Protein AF-A0A7W1MYZ2-F1 (afdb_monomer)

Secondary structure (DSSP, 8-state):
--HHHHHHHHHHHHHHHHTTS-TT-EEEEEETTEEEEE-TT--HHHHHHHHHHHHHHHHHHTTT-TT---------TTTT-SSHHHHHHHHHHHHHHHHHHHHHHHHHS------

Solvent-accessible surface area (backbone atoms only — not comparable to full-atom values): 6874 Å² total; per-residue (Å²): 141,56,65,70,68,48,51,52,52,43,54,49,42,40,56,58,46,60,65,76,55,60,91,82,39,45,77,47,73,80,49,97,94,44,71,47,75,51,61,72,98,46,54,71,68,55,45,53,52,52,51,52,52,52,50,55,36,45,57,59,48,37,63,92,42,84,91,62,78,90,70,67,46,68,59,41,76,62,86,50,27,88,44,74,69,43,30,51,53,35,16,52,51,39,18,52,48,46,47,53,52,52,54,53,51,62,69,67,49,76,79,76,73,86,127

Sequence (115 aa):
RFGHPGGDELLRDIGRSLRSVRDQDTVARLGGDEFCVLAPETDREEAGHVESRLRAAMARATVGFEGLSGSLGCAVFPDDGVTGAAMMTAADGAQAEAKRRRRKERRRLPTRAAA

pLDDT: mean 86.48, std 12.61, range [36.31, 98.0]

Mean predicted aligned error: 5.99 Å

Radius of gyration: 15.74 Å; Cα contacts (8 Å, |Δi|>4): 94; chains: 1; bounding box: 30×38×40 Å

Nearest PDB structures (foldseek):
  2qn6-assembly1_B  TM=5.832E-01  e=7.052E-01  Saccharolobus solfataricus P2
  2zqk-assembly1_N  TM=3.728E-01  e=6.641E+00  Escherichia coli O157:H7
  5dis-assembly1_A  TM=3.459E-01  e=4.775E+00  Homo sapiens
  3v3k-assembly2_D  TM=2.783E-01  e=6.217E+00  Escherichia coli O157:H7

Structure (mmCIF, N/CA/C/O backbone):
data_AF-A0A7W1MYZ2-F1
#
_entry.id   AF-A0A7W1MYZ2-F1
#
loop_
_atom_site.group_PDB
_atom_site.id
_atom_site.type_symbol
_atom_site.label_atom_id
_atom_site.label_alt_id
_atom_site.label_comp_id
_atom_site.label_asym_id
_atom_site.label_entity_id
_atom_site.label_seq_id
_atom_site.pdbx_PDB_ins_code
_atom_site.Cartn_x
_atom_site.Cartn_y
_atom_site.Cartn_z
_atom_site.occupancy
_atom_site.B_iso_or_equiv
_atom_site.auth_seq_id
_atom_site.auth_comp_id
_atom_site.auth_asym_id
_atom_site.auth_atom_id
_atom_site.pdbx_PDB_model_num
ATOM 1 N N . ARG A 1 1 ? -4.696 3.174 25.513 1.00 54.44 1 ARG A N 1
ATOM 2 C CA . ARG A 1 1 ? -6.163 3.231 25.305 1.00 54.44 1 ARG A CA 1
ATOM 3 C C . ARG A 1 1 ? -6.750 1.961 24.671 1.00 54.44 1 ARG A C 1
ATOM 5 O O . ARG A 1 1 ? -7.932 1.773 24.863 1.00 54.44 1 ARG A O 1
ATOM 12 N N . PHE A 1 2 ? -5.982 1.048 24.046 1.00 61.62 2 PHE A N 1
ATOM 13 C CA . PHE A 1 2 ? -6.557 -0.225 23.541 1.00 61.62 2 PHE A CA 1
ATOM 14 C C . PHE A 1 2 ? -5.739 -1.506 23.824 1.00 61.62 2 PHE A C 1
ATOM 16 O O . PHE A 1 2 ? -6.208 -2.602 23.533 1.00 61.62 2 PHE A O 1
ATOM 23 N N . GLY A 1 3 ? -4.550 -1.396 24.439 1.00 67.38 3 GLY A N 1
ATOM 24 C CA . GLY A 1 3 ? -3.681 -2.550 24.723 1.00 67.38 3 GLY A CA 1
ATOM 25 C C . GLY A 1 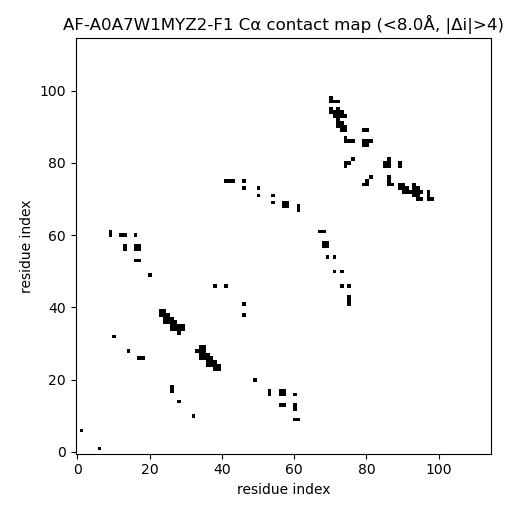3 ? -3.264 -3.323 23.461 1.00 67.38 3 GLY A C 1
ATOM 26 O O . GLY A 1 3 ? -3.614 -2.943 22.346 1.00 67.38 3 GLY A O 1
ATOM 27 N N . HIS A 1 4 ? -2.519 -4.416 23.629 1.00 71.00 4 HIS A N 1
ATOM 28 C CA . HIS A 1 4 ? -2.213 -5.331 22.520 1.00 71.00 4 HIS A CA 1
ATOM 29 C C . HIS A 1 4 ? -3.469 -5.921 21.842 1.00 71.00 4 HIS A C 1
ATOM 31 O O . HIS A 1 4 ? -3.501 -5.934 20.613 1.00 71.00 4 HIS A O 1
ATOM 37 N N . PRO A 1 5 ? -4.540 -6.312 22.570 1.00 71.06 5 PRO A N 1
ATOM 38 C CA . PRO A 1 5 ? -5.713 -6.928 21.945 1.00 71.06 5 PRO A CA 1
ATOM 39 C C . PRO A 1 5 ? -6.443 -6.029 20.938 1.00 71.06 5 PRO A C 1
ATOM 41 O O . PRO A 1 5 ? -6.803 -6.497 19.860 1.00 71.06 5 PRO A O 1
ATOM 44 N N . GLY A 1 6 ? -6.620 -4.738 21.245 1.00 79.62 6 GLY A N 1
ATOM 45 C CA . GLY A 1 6 ? -7.266 -3.809 20.311 1.00 79.62 6 GLY A CA 1
ATOM 46 C C . GLY A 1 6 ? -6.379 -3.443 19.116 1.00 79.62 6 GLY A C 1
ATOM 47 O O . GLY A 1 6 ? -6.889 -3.159 18.036 1.00 79.62 6 GLY A O 1
ATOM 48 N N . GLY A 1 7 ? -5.052 -3.503 19.278 1.00 83.81 7 GLY A N 1
ATOM 49 C CA . GLY A 1 7 ? -4.118 -3.411 18.153 1.00 83.81 7 GLY A CA 1
ATOM 50 C C . GLY A 1 7 ? -4.246 -4.607 17.208 1.00 83.81 7 GLY A C 1
ATOM 51 O O . GLY A 1 7 ? -4.330 -4.428 15.995 1.00 83.81 7 GLY A O 1
ATOM 52 N N . ASP A 1 8 ? -4.332 -5.819 17.754 1.00 86.19 8 ASP A N 1
ATOM 53 C CA . ASP A 1 8 ? -4.500 -7.034 16.954 1.00 86.19 8 ASP A CA 1
ATOM 54 C C . ASP A 1 8 ? -5.830 -7.057 16.195 1.00 86.19 8 ASP A C 1
ATOM 56 O O . ASP A 1 8 ? -5.879 -7.499 15.047 1.00 86.19 8 ASP A O 1
ATOM 60 N N . GLU A 1 9 ? -6.919 -6.603 16.816 1.00 87.12 9 GLU A N 1
ATOM 61 C CA . GLU A 1 9 ? -8.228 -6.499 16.165 1.00 87.12 9 GLU A CA 1
ATOM 62 C C . GLU A 1 9 ? -8.195 -5.537 14.977 1.00 87.12 9 GLU A C 1
ATOM 64 O O . GLU A 1 9 ? -8.553 -5.926 13.865 1.00 87.12 9 GLU A O 1
ATOM 69 N N . LEU A 1 10 ? -7.637 -4.343 15.170 1.00 87.19 10 LEU A N 1
ATOM 70 C CA . LEU A 1 10 ? -7.452 -3.383 14.091 1.00 87.19 10 LEU A CA 1
ATOM 71 C C . LEU A 1 10 ? -6.615 -3.960 12.939 1.00 87.19 10 LEU A C 1
ATOM 73 O O . LEU A 1 10 ? -6.956 -3.790 11.770 1.00 87.19 10 LEU A O 1
ATOM 77 N N . LEU A 1 11 ? -5.513 -4.647 13.246 1.00 89.88 11 LEU A N 1
ATOM 78 C CA . LEU A 1 11 ? -4.660 -5.252 12.222 1.00 89.88 11 LEU A CA 1
ATOM 79 C C . LEU A 1 11 ? -5.398 -6.349 11.443 1.00 89.88 11 LEU A C 1
ATOM 81 O O . LEU A 1 11 ? -5.189 -6.493 10.236 1.00 89.88 11 LEU A O 1
ATOM 85 N N . ARG A 1 12 ? -6.290 -7.101 12.103 1.00 89.81 12 ARG A N 1
ATOM 86 C CA . ARG A 1 12 ? -7.185 -8.052 11.426 1.00 89.81 12 ARG A CA 1
ATOM 87 C C . ARG A 1 12 ? -8.179 -7.327 10.522 1.00 89.81 12 ARG A C 1
ATOM 89 O O . ARG A 1 12 ? -8.376 -7.777 9.397 1.00 89.81 12 ARG A O 1
ATOM 96 N N . ASP A 1 13 ? -8.762 -6.218 10.964 1.00 88.75 13 ASP A N 1
ATOM 97 C CA . ASP A 1 13 ? -9.720 -5.439 10.169 1.00 88.75 13 ASP A CA 1
ATOM 98 C C . ASP A 1 13 ? -9.084 -4.784 8.948 1.00 88.75 13 ASP A C 1
ATOM 100 O O . ASP A 1 13 ? -9.655 -4.831 7.854 1.00 88.75 13 ASP A O 1
ATOM 104 N N . ILE A 1 14 ? -7.868 -4.256 9.096 1.00 88.50 14 ILE A N 1
ATOM 105 C CA . ILE A 1 14 ? -7.060 -3.784 7.971 1.00 88.50 14 ILE A CA 1
ATOM 106 C C . ILE A 1 14 ? -6.805 -4.950 7.016 1.00 88.50 14 ILE A C 1
ATOM 108 O O . ILE A 1 14 ? -7.144 -4.855 5.840 1.00 88.50 14 ILE A O 1
ATOM 112 N N . GLY A 1 15 ? -6.304 -6.084 7.514 1.00 89.75 15 GLY A N 1
ATOM 113 C CA . GLY A 1 15 ? -6.046 -7.263 6.687 1.00 89.75 15 GLY A CA 1
ATOM 114 C C . GLY A 1 15 ? -7.281 -7.755 5.922 1.00 89.75 15 GLY A C 1
ATOM 115 O O . GLY A 1 15 ? -7.175 -8.079 4.744 1.00 89.75 15 GLY A O 1
ATOM 116 N N . ARG A 1 16 ? -8.467 -7.775 6.546 1.00 88.94 16 ARG A N 1
ATOM 117 C CA . ARG A 1 16 ? -9.741 -8.105 5.872 1.00 88.94 16 ARG A CA 1
ATOM 118 C C . ARG A 1 16 ? -10.107 -7.068 4.815 1.00 88.94 16 ARG A C 1
ATOM 120 O O . ARG A 1 16 ? -10.499 -7.435 3.715 1.00 88.94 16 ARG A O 1
ATOM 127 N N . SER A 1 17 ? -9.947 -5.788 5.133 1.00 85.62 17 SER A N 1
ATOM 128 C CA . SER A 1 17 ? -10.250 -4.680 4.225 1.00 85.62 17 SER A CA 1
ATOM 129 C C . SER A 1 17 ? -9.368 -4.706 2.973 1.00 85.62 17 SER A C 1
ATOM 131 O O . SER A 1 17 ? -9.851 -4.452 1.868 1.00 85.62 17 SER A O 1
ATOM 133 N N . LEU A 1 18 ? -8.093 -5.075 3.129 1.00 86.62 18 LEU A N 1
ATOM 134 C CA . LEU A 1 18 ? -7.139 -5.210 2.028 1.00 86.62 18 LEU A CA 1
ATOM 135 C C . LEU A 1 18 ? -7.420 -6.427 1.132 1.00 86.62 18 LEU A C 1
ATOM 137 O O . LEU A 1 18 ? -7.010 -6.408 -0.017 1.00 86.62 18 LEU A O 1
ATOM 141 N N . ARG A 1 19 ? -8.174 -7.443 1.582 1.00 84.75 19 ARG A N 1
ATOM 142 C CA . ARG A 1 19 ? -8.588 -8.581 0.728 1.00 84.75 19 ARG A CA 1
ATOM 143 C C . ARG A 1 19 ? -9.613 -8.214 -0.349 1.00 84.75 19 ARG A C 1
ATOM 145 O O . ARG A 1 19 ? -9.958 -9.062 -1.155 1.00 84.75 19 ARG A O 1
ATOM 152 N N . SER A 1 20 ? -10.096 -6.972 -0.382 1.00 81.50 20 SER A N 1
ATOM 153 C CA . SER A 1 20 ? -11.007 -6.476 -1.428 1.00 81.50 20 SER A CA 1
ATOM 154 C C . SER A 1 20 ? -10.315 -6.144 -2.763 1.00 81.50 20 SER A C 1
ATOM 156 O O . SER A 1 20 ? -10.907 -5.471 -3.611 1.00 81.50 20 SER A O 1
ATOM 158 N N . VAL A 1 21 ? -9.055 -6.559 -2.927 1.00 86.69 21 VAL A N 1
ATOM 159 C CA . VAL A 1 21 ? -8.256 -6.424 -4.154 1.00 86.69 21 VAL A CA 1
ATOM 160 C C . VAL A 1 21 ? -8.680 -7.436 -5.232 1.00 86.69 21 VAL A C 1
ATOM 162 O O . VAL A 1 21 ? -9.594 -8.222 -4.994 1.00 86.69 21 VAL A O 1
ATOM 165 N N . ARG A 1 22 ? -8.113 -7.356 -6.447 1.00 90.62 22 ARG A N 1
ATOM 166 C CA . ARG A 1 22 ? -8.414 -8.319 -7.525 1.00 90.62 22 ARG A CA 1
ATOM 167 C C . ARG A 1 22 ? -7.847 -9.697 -7.146 1.00 90.62 22 ARG A C 1
ATOM 169 O O . ARG A 1 22 ? -6.899 -9.768 -6.372 1.00 90.62 22 ARG A O 1
ATOM 176 N N . ASP A 1 23 ? -8.382 -10.779 -7.711 1.00 90.31 23 ASP A N 1
ATOM 177 C CA . ASP A 1 23 ? -7.937 -12.143 -7.375 1.00 90.31 23 ASP A CA 1
ATOM 178 C C . ASP A 1 23 ? -6.462 -12.406 -7.731 1.00 90.31 23 ASP A C 1
ATOM 180 O O . ASP A 1 23 ? -5.803 -13.197 -7.057 1.00 90.31 23 ASP A O 1
ATOM 184 N N . GLN A 1 24 ? -5.924 -11.735 -8.759 1.00 92.88 24 GLN A N 1
ATOM 185 C CA . GLN A 1 24 ? -4.500 -11.823 -9.104 1.00 92.88 24 GLN A CA 1
ATOM 186 C C . GLN A 1 24 ? -3.583 -10.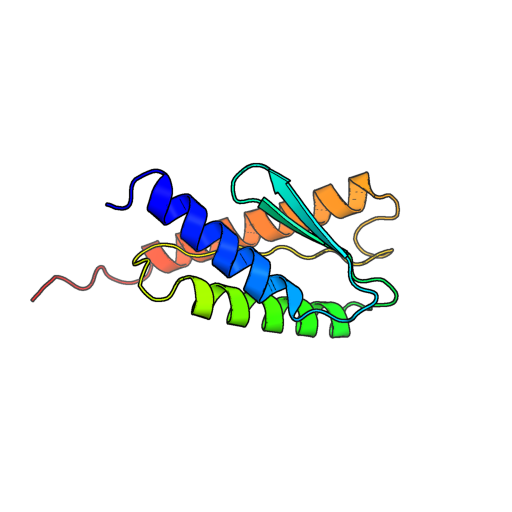977 -8.203 1.00 92.88 24 GLN A C 1
ATOM 188 O O . GLN A 1 24 ? -2.361 -11.139 -8.246 1.00 92.88 24 GLN A O 1
ATOM 193 N N . ASP A 1 25 ? -4.149 -10.063 -7.410 1.00 93.62 25 ASP A N 1
ATOM 194 C CA . ASP A 1 25 ? -3.374 -9.191 -6.536 1.00 93.62 25 ASP A CA 1
ATOM 195 C C . ASP A 1 25 ? -2.933 -9.977 -5.295 1.00 93.62 25 ASP A C 1
ATOM 197 O O . ASP A 1 25 ? -3.688 -10.744 -4.694 1.00 93.62 25 ASP A O 1
ATOM 201 N N . THR A 1 26 ? -1.699 -9.754 -4.855 1.00 94.44 26 THR A N 1
ATOM 202 C CA . THR A 1 26 ? -1.157 -10.391 -3.652 1.00 94.44 26 THR A CA 1
ATOM 203 C C . THR A 1 26 ? -1.114 -9.398 -2.502 1.00 94.44 26 THR A C 1
ATOM 205 O O . THR A 1 26 ? -0.449 -8.368 -2.585 1.00 94.44 26 THR A O 1
ATOM 208 N N . VAL A 1 27 ? -1.775 -9.733 -1.393 1.00 94.25 27 VAL A N 1
ATOM 209 C CA . VAL A 1 27 ? -1.710 -8.967 -0.140 1.00 94.25 27 VAL A CA 1
ATOM 210 C C . VAL A 1 27 ? -0.788 -9.675 0.842 1.00 94.25 27 VAL A C 1
ATOM 212 O O . VAL A 1 27 ? -1.018 -10.833 1.193 1.00 94.25 27 VAL A O 1
ATOM 215 N N . ALA A 1 28 ? 0.217 -8.964 1.345 1.00 93.75 28 ALA A N 1
ATOM 216 C CA . ALA A 1 28 ? 1.149 -9.469 2.345 1.00 93.75 28 ALA A CA 1
ATOM 217 C C . ALA A 1 28 ? 1.225 -8.531 3.554 1.00 93.75 28 ALA A C 1
ATOM 219 O O . ALA A 1 28 ? 1.175 -7.310 3.418 1.00 93.75 28 ALA A O 1
ATOM 220 N N . ARG A 1 29 ? 1.389 -9.103 4.751 1.00 94.62 29 ARG A N 1
ATOM 221 C CA . ARG A 1 29 ? 1.820 -8.359 5.941 1.00 94.62 29 ARG A CA 1
ATOM 222 C C . ARG A 1 29 ? 3.323 -8.552 6.080 1.00 94.62 29 ARG A C 1
ATOM 224 O O . ARG A 1 29 ? 3.764 -9.684 6.263 1.00 94.62 29 ARG A O 1
ATOM 231 N N . LEU A 1 30 ? 4.084 -7.468 5.980 1.00 92.81 30 LEU A N 1
ATOM 232 C CA . LEU A 1 30 ? 5.549 -7.517 6.032 1.00 92.81 30 LEU A CA 1
ATOM 233 C C . LEU A 1 30 ? 6.050 -7.663 7.475 1.00 92.81 30 LEU A C 1
ATOM 235 O O . LEU A 1 30 ? 7.037 -8.344 7.734 1.00 92.81 30 LEU A O 1
ATOM 239 N N . GLY A 1 31 ? 5.321 -7.074 8.423 1.00 90.69 31 GLY A N 1
ATOM 240 C CA . GLY A 1 31 ? 5.622 -7.112 9.851 1.00 90.69 31 GLY A CA 1
ATOM 241 C C . GLY A 1 31 ? 4.907 -5.974 10.570 1.00 90.69 31 GLY A C 1
ATOM 242 O O . GLY A 1 31 ? 4.482 -5.021 9.931 1.00 90.69 31 GLY A O 1
ATOM 243 N N . GLY A 1 32 ? 4.719 -6.069 11.890 1.00 90.38 32 GLY A N 1
ATOM 244 C CA . GLY A 1 32 ? 4.109 -4.975 12.661 1.00 90.38 32 GLY A CA 1
ATOM 245 C C . GLY A 1 32 ? 2.771 -4.506 12.073 1.00 90.38 32 GLY A C 1
ATOM 246 O O . GLY A 1 32 ? 1.863 -5.318 11.893 1.00 90.38 32 GLY A O 1
ATOM 247 N N . ASP A 1 33 ? 2.654 -3.220 11.765 1.00 89.81 33 ASP A N 1
ATOM 248 C CA . ASP A 1 33 ? 1.513 -2.582 11.100 1.00 89.81 33 ASP A CA 1
ATOM 249 C C . ASP A 1 33 ? 1.713 -2.353 9.587 1.00 89.81 33 ASP A C 1
ATOM 251 O O . ASP A 1 33 ? 0.909 -1.667 8.956 1.00 89.81 33 ASP A O 1
ATOM 255 N N . GLU A 1 34 ? 2.743 -2.959 8.990 1.00 92.38 34 GLU A N 1
ATOM 256 C CA . GLU A 1 34 ? 3.108 -2.790 7.583 1.00 92.38 34 GLU A CA 1
ATOM 257 C C . GLU A 1 34 ? 2.482 -3.867 6.690 1.00 92.38 34 GLU A C 1
ATOM 259 O O . GLU A 1 34 ? 2.643 -5.079 6.889 1.00 92.38 34 GLU A O 1
ATOM 264 N N . PHE A 1 35 ? 1.788 -3.400 5.654 1.00 93.38 35 PHE A N 1
ATOM 265 C CA . PHE A 1 35 ? 1.145 -4.221 4.637 1.00 93.38 35 PHE A CA 1
ATOM 266 C C . PHE A 1 35 ? 1.607 -3.791 3.247 1.00 93.38 35 PHE A C 1
ATOM 268 O O . PHE A 1 35 ? 1.844 -2.611 3.001 1.00 93.38 35 PHE A O 1
ATOM 275 N N . CYS A 1 36 ? 1.679 -4.750 2.332 1.00 94.31 36 CYS A N 1
ATOM 276 C CA . CYS A 1 36 ? 2.012 -4.541 0.931 1.00 94.31 36 CYS A CA 1
ATOM 277 C C . CYS A 1 36 ? 0.944 -5.187 0.044 1.00 94.31 36 CYS A C 1
ATOM 279 O O . CYS A 1 36 ? 0.428 -6.262 0.363 1.00 94.31 36 CYS A O 1
ATOM 281 N N . VAL A 1 37 ? 0.622 -4.518 -1.061 1.00 95.00 37 VAL A N 1
ATOM 282 C CA . VAL A 1 37 ? -0.206 -5.060 -2.138 1.00 95.00 37 VAL A CA 1
ATOM 283 C C . VAL A 1 37 ? 0.635 -5.055 -3.406 1.00 95.00 37 VAL A C 1
ATOM 285 O O . VAL A 1 37 ? 1.042 -3.993 -3.871 1.00 95.00 37 VAL A O 1
ATOM 288 N N . LEU A 1 38 ? 0.894 -6.240 -3.950 1.00 95.69 38 LEU A N 1
ATOM 289 C CA . LEU A 1 38 ? 1.481 -6.416 -5.271 1.00 95.69 38 LEU A CA 1
ATOM 290 C C . LEU A 1 38 ? 0.338 -6.615 -6.266 1.00 95.69 38 LEU A C 1
ATOM 292 O O . LEU A 1 38 ? -0.400 -7.590 -6.146 1.00 95.69 38 LEU A O 1
ATOM 296 N N . ALA A 1 39 ? 0.205 -5.702 -7.223 1.00 95.94 39 ALA A N 1
ATOM 297 C CA . ALA A 1 39 ? -0.830 -5.733 -8.252 1.00 95.94 39 ALA A CA 1
ATOM 298 C C . ALA A 1 39 ? -0.169 -5.926 -9.629 1.00 95.94 39 ALA A C 1
ATOM 300 O O . ALA A 1 39 ? 0.374 -4.967 -10.185 1.00 95.94 39 ALA A O 1
ATOM 301 N N . PRO A 1 40 ? -0.108 -7.165 -10.154 1.00 95.38 40 PRO A N 1
ATOM 302 C CA . PRO A 1 40 ? 0.378 -7.424 -11.506 1.00 95.38 40 PRO A CA 1
ATOM 303 C C . PRO A 1 40 ? -0.506 -6.742 -12.554 1.00 95.38 40 PRO A C 1
ATOM 305 O O . PRO A 1 40 ? -1.672 -6.456 -12.289 1.00 95.38 40 PRO A O 1
ATOM 308 N N . GLU A 1 41 ? 0.041 -6.516 -13.752 1.00 95.50 41 GLU A N 1
ATOM 309 C CA . GLU A 1 41 ? -0.726 -5.995 -14.901 1.00 95.50 41 GLU A CA 1
ATOM 310 C C . GLU A 1 41 ? -1.510 -4.718 -14.561 1.00 95.50 41 GLU A C 1
ATOM 312 O O . GLU A 1 41 ? -2.673 -4.570 -14.913 1.00 95.50 41 GLU A O 1
ATOM 317 N N . THR A 1 42 ? -0.875 -3.835 -13.793 1.00 96.25 42 THR A N 1
ATOM 318 C CA . THR A 1 42 ? -1.481 -2.609 -13.279 1.00 96.25 42 THR A CA 1
ATOM 319 C C . THR A 1 42 ? -0.595 -1.444 -13.682 1.00 96.25 42 THR A C 1
ATOM 321 O O . THR A 1 42 ? 0.551 -1.347 -13.231 1.00 96.25 42 THR A O 1
ATOM 324 N N . ASP A 1 43 ? -1.107 -0.575 -14.547 1.00 96.19 43 ASP A N 1
ATOM 325 C CA . ASP A 1 43 ? -0.399 0.643 -14.933 1.00 96.19 43 ASP A CA 1
ATOM 326 C C . ASP A 1 43 ? -0.523 1.750 -13.868 1.00 96.19 43 ASP A C 1
ATOM 32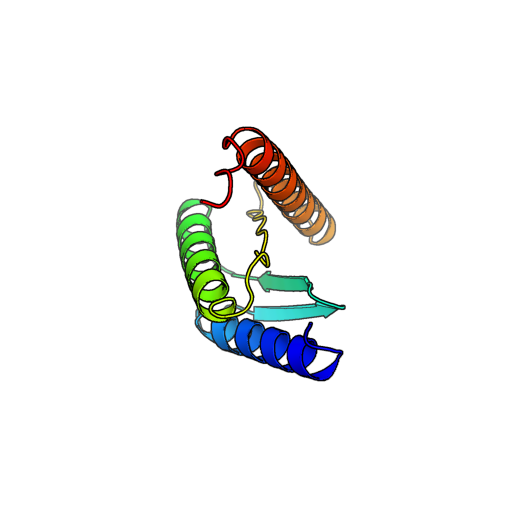8 O O . ASP A 1 43 ? -1.072 1.559 -12.780 1.00 96.19 43 ASP A O 1
ATOM 332 N N . ARG A 1 44 ? 0.017 2.938 -14.155 1.00 95.50 44 ARG A N 1
ATOM 333 C CA . ARG A 1 44 ? 0.013 4.055 -13.202 1.00 95.50 44 ARG A 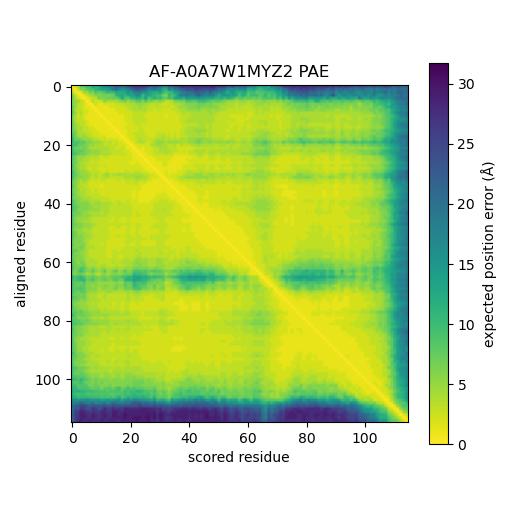CA 1
ATOM 334 C C . ARG A 1 44 ? -1.379 4.611 -12.908 1.00 95.50 44 ARG A C 1
ATOM 336 O O . ARG A 1 44 ? -1.620 5.055 -11.784 1.00 95.50 44 ARG A O 1
ATOM 343 N N . GLU A 1 45 ? -2.273 4.617 -13.888 1.00 95.69 45 GLU A N 1
ATOM 344 C CA . GLU A 1 45 ? -3.645 5.086 -13.697 1.00 95.69 45 GLU A CA 1
ATOM 345 C C . GLU A 1 45 ? -4.414 4.090 -12.823 1.00 95.69 45 GLU A C 1
ATOM 347 O O . GLU A 1 45 ? -4.980 4.460 -11.787 1.00 95.69 45 GLU A O 1
ATOM 352 N N . GLU A 1 46 ? -4.335 2.805 -13.166 1.00 95.12 46 GLU A N 1
ATOM 353 C CA . GLU A 1 46 ? -4.947 1.730 -12.395 1.00 95.12 46 GLU A CA 1
ATOM 354 C C . GLU A 1 46 ? -4.389 1.646 -10.972 1.00 95.12 46 GLU A C 1
ATOM 356 O O . GLU A 1 46 ? -5.152 1.477 -10.014 1.00 95.12 46 GLU A O 1
ATOM 361 N N . ALA A 1 47 ? -3.081 1.840 -10.797 1.00 94.38 47 ALA A N 1
ATOM 362 C CA . ALA A 1 47 ? -2.452 1.898 -9.484 1.00 94.38 47 ALA A CA 1
ATOM 363 C C . ALA A 1 47 ? -3.047 3.024 -8.621 1.00 94.38 47 ALA A C 1
ATOM 365 O O . ALA A 1 47 ? -3.291 2.823 -7.428 1.00 94.38 47 ALA A O 1
ATOM 366 N N . GLY A 1 48 ? -3.378 4.176 -9.216 1.00 93.00 48 GLY A N 1
ATOM 367 C CA . GLY A 1 48 ? -4.079 5.268 -8.535 1.00 93.00 48 GLY A CA 1
ATOM 368 C C . GLY A 1 48 ? -5.500 4.894 -8.090 1.00 93.00 48 GLY A C 1
ATOM 369 O O . GLY A 1 48 ? -5.950 5.294 -7.005 1.00 93.00 48 GLY A O 1
ATOM 370 N N . HIS A 1 49 ? -6.208 4.074 -8.871 1.00 91.62 49 HIS A N 1
ATOM 371 C CA . HIS A 1 49 ? -7.507 3.524 -8.473 1.00 91.62 49 HIS A CA 1
ATOM 372 C C . HIS A 1 49 ? -7.375 2.521 -7.323 1.00 91.62 49 HIS A C 1
ATOM 374 O O . HIS A 1 49 ? -8.146 2.585 -6.356 1.00 91.62 49 HIS A O 1
ATOM 380 N N . VAL A 1 50 ? -6.377 1.634 -7.384 1.00 90.94 50 VAL A N 1
ATOM 381 C CA . VAL A 1 50 ? -6.065 0.696 -6.299 1.00 90.94 50 VAL A CA 1
ATOM 382 C C . VAL A 1 50 ? -5.736 1.469 -5.024 1.00 90.94 50 VAL A C 1
ATOM 384 O O . VAL A 1 50 ? -6.383 1.240 -4.002 1.00 90.94 50 VAL A O 1
ATOM 387 N N . GLU A 1 51 ? -4.824 2.440 -5.079 1.00 90.88 51 GLU A N 1
ATOM 388 C CA . GLU A 1 51 ? -4.443 3.264 -3.928 1.00 90.88 51 GLU A CA 1
ATOM 389 C C 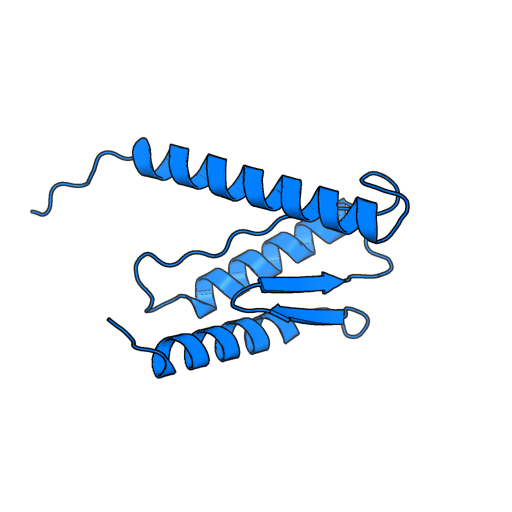. GLU A 1 51 ? -5.664 3.952 -3.299 1.00 90.88 51 GLU A C 1
ATOM 391 O O . GLU A 1 51 ? -5.846 3.926 -2.077 1.00 90.88 51 GLU A O 1
ATOM 396 N N . SER A 1 52 ? -6.544 4.521 -4.127 1.00 89.88 52 SER A N 1
ATOM 397 C CA . SER A 1 52 ? -7.771 5.186 -3.676 1.00 89.88 52 SER A CA 1
ATOM 398 C C . SER A 1 52 ? -8.718 4.222 -2.952 1.00 89.88 52 SER A C 1
ATOM 400 O O . SER A 1 52 ? -9.231 4.542 -1.872 1.00 89.88 52 SER A O 1
ATOM 402 N N . ARG A 1 53 ? -8.907 3.011 -3.494 1.00 88.12 53 ARG A N 1
ATOM 403 C CA . ARG A 1 53 ? -9.712 1.949 -2.868 1.00 88.12 53 ARG A CA 1
ATOM 404 C C . ARG A 1 53 ? -9.123 1.526 -1.523 1.00 88.12 53 ARG A C 1
ATOM 406 O O . ARG A 1 53 ? -9.858 1.468 -0.535 1.00 88.12 53 ARG A O 1
ATOM 413 N N . LEU A 1 54 ? -7.812 1.288 -1.462 1.00 88.38 54 LEU A N 1
ATOM 414 C CA . LEU A 1 54 ? -7.120 0.891 -0.231 1.00 88.38 54 LEU A CA 1
ATOM 415 C C . LEU A 1 54 ? -7.188 1.994 0.833 1.00 88.38 54 LEU A C 1
ATOM 417 O O . LEU A 1 54 ? -7.453 1.720 2.004 1.00 88.38 54 LEU A O 1
ATOM 421 N N . ARG A 1 55 ? -7.035 3.261 0.432 1.00 88.25 55 ARG A N 1
ATOM 422 C CA . ARG A 1 55 ? -7.170 4.422 1.320 1.00 88.25 55 ARG A CA 1
ATOM 423 C C . ARG A 1 55 ? -8.565 4.512 1.934 1.00 88.25 55 ARG A C 1
ATOM 425 O O . ARG A 1 55 ? -8.678 4.724 3.142 1.00 88.25 55 ARG A O 1
ATOM 432 N N . ALA A 1 56 ? -9.614 4.321 1.135 1.00 87.38 56 ALA A N 1
ATOM 433 C CA . ALA A 1 56 ? -10.988 4.296 1.629 1.00 87.38 56 ALA A CA 1
ATOM 434 C C . ALA A 1 56 ? -11.242 3.100 2.564 1.00 87.38 56 ALA A C 1
ATOM 436 O O . ALA A 1 56 ? -11.915 3.242 3.584 1.00 87.38 56 ALA A O 1
ATOM 437 N N . ALA A 1 57 ? -10.681 1.932 2.243 1.00 85.75 57 ALA A N 1
ATOM 438 C CA . ALA A 1 57 ? -10.803 0.727 3.054 1.00 85.75 57 ALA A CA 1
ATOM 439 C C . ALA A 1 57 ? -10.142 0.894 4.432 1.00 85.75 57 ALA A C 1
ATOM 441 O O . ALA A 1 57 ? -10.773 0.626 5.453 1.00 85.75 57 ALA A O 1
ATOM 442 N N . MET A 1 58 ? -8.926 1.445 4.478 1.00 85.12 58 MET A N 1
ATOM 443 C CA . MET A 1 58 ? -8.253 1.760 5.739 1.00 85.12 58 MET A CA 1
ATOM 444 C C . MET A 1 58 ? -8.995 2.815 6.557 1.00 85.12 58 MET A C 1
ATOM 446 O O . MET A 1 58 ? -9.115 2.656 7.766 1.00 85.12 58 MET A O 1
ATOM 450 N N . ALA A 1 59 ? -9.524 3.863 5.916 1.00 85.06 59 ALA A N 1
ATOM 451 C CA . ALA A 1 59 ? -10.294 4.889 6.618 1.00 85.06 59 ALA A CA 1
ATOM 452 C C . ALA A 1 59 ? -11.514 4.295 7.340 1.00 85.06 59 ALA A C 1
ATOM 454 O O . ALA A 1 59 ? -11.795 4.679 8.475 1.00 85.06 59 ALA A O 1
ATOM 455 N N . ARG A 1 60 ? -12.194 3.322 6.715 1.00 84.50 60 ARG A N 1
ATOM 456 C CA . ARG A 1 60 ? -13.293 2.569 7.339 1.00 84.50 60 ARG A CA 1
ATOM 457 C C . ARG A 1 60 ?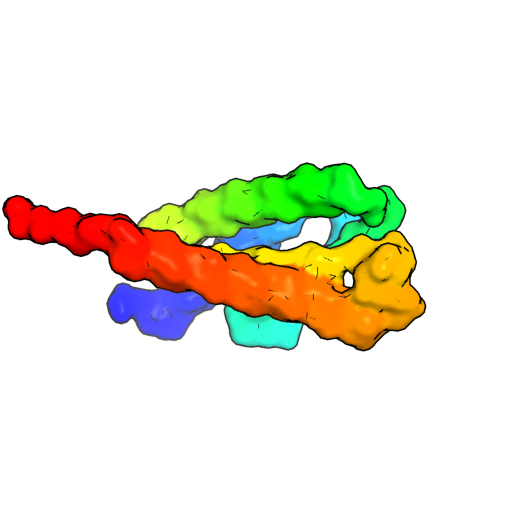 -12.810 1.677 8.483 1.00 84.50 60 ARG A C 1
ATOM 459 O O . ARG A 1 60 ? -13.420 1.703 9.543 1.00 84.50 60 ARG A O 1
ATOM 466 N N . ALA A 1 61 ? -11.713 0.941 8.294 1.00 83.12 61 ALA A N 1
ATOM 467 C CA . ALA A 1 61 ? -11.152 0.062 9.327 1.00 83.12 61 ALA A CA 1
ATOM 468 C C . ALA A 1 61 ? -10.683 0.829 10.579 1.00 83.12 61 ALA A C 1
ATOM 470 O O . ALA A 1 61 ? -10.667 0.286 11.675 1.00 83.12 61 ALA A O 1
ATOM 471 N N . THR A 1 62 ? -10.318 2.105 10.429 1.00 81.56 62 THR A N 1
ATOM 472 C CA . THR A 1 62 ? -9.886 2.960 11.545 1.00 81.56 62 THR A CA 1
ATOM 473 C C . THR A 1 62 ? -11.030 3.716 12.230 1.00 81.56 62 THR A C 1
ATOM 475 O O . THR A 1 62 ? -10.776 4.501 13.144 1.00 81.56 62 THR A O 1
ATOM 478 N N . VAL A 1 63 ? -12.290 3.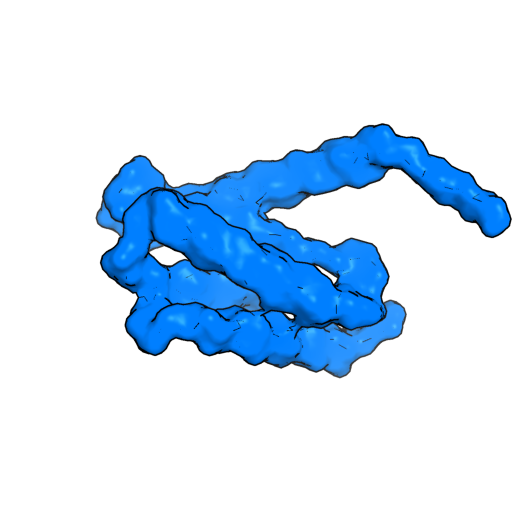526 11.815 1.00 81.69 63 VAL A N 1
ATOM 479 C CA . VAL A 1 63 ? -13.444 4.121 12.511 1.00 81.69 63 VAL A CA 1
ATOM 480 C C . VAL A 1 63 ? -13.482 3.590 13.947 1.00 81.69 63 VAL A C 1
ATOM 482 O O . VAL A 1 63 ? -13.400 2.390 14.174 1.00 81.69 63 VAL A O 1
ATOM 485 N N . GLY A 1 64 ? -13.563 4.491 14.930 1.00 78.25 64 GLY A N 1
ATOM 486 C CA . GLY A 1 64 ? -13.471 4.145 16.358 1.00 78.25 64 GLY A CA 1
ATOM 487 C C . GLY A 1 64 ? -12.047 4.161 16.932 1.00 78.25 64 GLY A C 1
ATOM 488 O O . GLY A 1 64 ? -11.884 4.222 18.150 1.00 78.25 64 GLY A O 1
ATOM 489 N N . PHE A 1 65 ? -11.014 4.225 16.084 1.00 78.31 65 PHE A N 1
ATOM 490 C CA . PHE A 1 65 ? -9.614 4.406 16.482 1.00 78.31 65 PHE A CA 1
ATOM 491 C C . PHE A 1 65 ? -9.183 5.864 16.286 1.00 78.31 65 PHE A C 1
ATOM 493 O O . PHE A 1 65 ? -8.391 6.199 15.402 1.00 78.31 65 PHE A O 1
ATOM 500 N N . GLU A 1 66 ? -9.731 6.757 17.115 1.00 75.75 66 GLU A N 1
ATOM 501 C CA . GLU A 1 66 ? -9.454 8.194 17.031 1.00 75.75 66 GLU A CA 1
ATOM 502 C C . GLU A 1 66 ? -7.950 8.501 17.020 1.00 75.75 66 GLU A C 1
ATOM 504 O O . GLU A 1 66 ? -7.178 8.033 17.857 1.00 75.75 66 GLU A O 1
ATOM 509 N N . GLY A 1 67 ? -7.536 9.333 16.062 1.00 71.81 67 GLY A N 1
ATOM 510 C CA . GLY A 1 67 ? -6.146 9.764 15.914 1.00 71.81 67 GLY A CA 1
ATOM 511 C C . GLY A 1 67 ? -5.256 8.803 15.126 1.00 71.81 67 GLY A C 1
ATOM 512 O O . GLY A 1 67 ? -4.161 9.214 14.735 1.00 71.81 67 GLY A O 1
ATOM 513 N N . LEU A 1 68 ? -5.719 7.588 14.819 1.00 76.50 68 LEU A N 1
ATOM 514 C CA . LEU A 1 68 ? -4.982 6.665 13.968 1.00 76.50 68 LEU A CA 1
ATOM 515 C C . LEU A 1 68 ? -5.261 6.931 12.484 1.00 76.50 68 LEU A C 1
ATOM 517 O O . LEU A 1 68 ? -6.384 7.219 12.079 1.00 76.50 68 LEU A O 1
ATOM 521 N N . SER A 1 69 ? -4.221 6.861 11.657 1.00 76.94 69 SER A N 1
ATOM 522 C CA . SER A 1 69 ? -4.352 6.990 10.207 1.00 76.94 69 SER A CA 1
ATOM 523 C C . SER A 1 69 ? -3.255 6.210 9.499 1.00 76.94 69 SER A C 1
ATOM 525 O O . SER A 1 69 ? -2.082 6.385 9.835 1.00 76.94 69 SER A O 1
ATOM 527 N N . GLY A 1 70 ? -3.623 5.430 8.485 1.00 82.19 70 GLY A N 1
ATOM 528 C CA . GLY A 1 70 ? -2.668 4.778 7.592 1.00 82.19 70 GLY A CA 1
ATOM 529 C C . GLY A 1 70 ? -2.019 5.763 6.615 1.00 82.19 70 GLY A C 1
ATOM 530 O O . GLY A 1 70 ? -2.636 6.740 6.173 1.00 82.19 70 GLY A O 1
ATOM 531 N N . SER A 1 71 ? -0.763 5.501 6.267 1.00 87.75 71 SER A N 1
ATOM 532 C CA . SER A 1 71 ? -0.099 6.111 5.110 1.00 87.75 71 SER A CA 1
ATOM 533 C C . SER A 1 71 ? 0.000 5.056 4.013 1.00 87.75 71 SER A C 1
ATOM 535 O O . SER A 1 71 ? 0.147 3.885 4.324 1.00 87.75 71 SER A O 1
ATOM 537 N N . LEU A 1 72 ? -0.119 5.468 2.751 1.00 90.88 72 LEU A N 1
ATOM 538 C CA . LEU A 1 72 ? 0.183 4.607 1.609 1.00 90.88 72 LEU A CA 1
ATOM 539 C C . LEU A 1 72 ? 1.273 5.279 0.789 1.00 90.88 72 LEU A C 1
ATOM 541 O O . LEU A 1 72 ? 1.288 6.511 0.700 1.00 90.88 72 LEU A O 1
ATOM 545 N N . GLY A 1 73 ? 2.132 4.459 0.203 1.00 94.06 73 GLY A N 1
ATOM 546 C CA . GLY A 1 73 ? 2.983 4.802 -0.924 1.00 94.06 73 GLY A CA 1
ATOM 547 C C . GLY A 1 73 ? 2.750 3.796 -2.045 1.00 94.06 73 GLY A C 1
ATOM 548 O O . GLY A 1 73 ? 2.316 2.673 -1.790 1.00 94.06 73 GLY A O 1
ATOM 549 N N . CYS A 1 74 ? 2.999 4.218 -3.277 1.00 95.88 74 CYS A N 1
ATOM 550 C CA . CYS A 1 74 ? 2.832 3.406 -4.473 1.00 95.88 74 CYS A CA 1
ATOM 551 C C . CYS A 1 74 ? 4.070 3.581 -5.358 1.00 95.88 74 CYS A C 1
ATOM 553 O O . CYS A 1 74 ? 4.661 4.662 -5.378 1.00 95.88 74 CYS A O 1
ATOM 555 N N . ALA A 1 75 ? 4.448 2.515 -6.057 1.00 97.69 75 ALA A N 1
ATOM 556 C CA . ALA A 1 75 ? 5.465 2.508 -7.096 1.00 97.69 75 ALA A CA 1
ATOM 557 C C . ALA A 1 75 ? 4.972 1.630 -8.252 1.00 97.69 75 ALA A C 1
ATOM 559 O O . ALA A 1 75 ? 4.319 0.610 -8.015 1.00 97.69 75 ALA A O 1
ATOM 560 N N . VAL A 1 76 ? 5.300 2.013 -9.483 1.00 97.94 76 VAL A N 1
ATOM 561 C CA . VAL A 1 76 ? 4.861 1.363 -10.723 1.00 97.94 76 VAL A CA 1
ATOM 562 C C . VAL A 1 76 ? 6.080 0.901 -11.515 1.00 97.94 76 VAL A C 1
ATOM 564 O O . VAL A 1 76 ? 6.977 1.686 -11.811 1.00 97.94 76 VAL A O 1
ATOM 567 N N . PHE A 1 77 ? 6.120 -0.387 -11.851 1.00 97.25 77 PHE A N 1
ATOM 568 C CA . PHE A 1 77 ? 7.161 -0.951 -12.705 1.00 97.25 77 PHE A CA 1
ATOM 569 C C . PHE A 1 77 ? 6.826 -0.654 -14.177 1.00 97.25 77 PHE A C 1
ATOM 571 O O . PHE A 1 77 ? 5.666 -0.804 -14.557 1.00 97.25 77 PHE A O 1
ATOM 578 N N . PRO A 1 78 ? 7.807 -0.320 -15.034 1.00 96.62 78 PRO A N 1
ATOM 579 C CA . PRO A 1 78 ? 9.232 -0.138 -14.734 1.00 96.62 78 PRO A CA 1
ATOM 580 C C . PRO A 1 78 ? 9.615 1.294 -14.318 1.00 96.62 78 PRO A C 1
ATOM 582 O O . PRO A 1 78 ? 10.767 1.521 -13.952 1.00 96.62 78 PRO A O 1
ATOM 585 N N . ASP A 1 79 ? 8.685 2.248 -14.389 1.00 97.12 79 ASP A N 1
ATOM 586 C CA . ASP A 1 79 ? 8.939 3.688 -14.233 1.00 97.12 79 ASP A CA 1
ATOM 587 C C . ASP A 1 79 ? 9.648 4.067 -12.924 1.00 97.12 79 ASP A C 1
ATOM 589 O O . ASP A 1 79 ? 10.559 4.893 -12.920 1.00 97.12 79 ASP A O 1
ATOM 593 N N . ASP A 1 80 ? 9.224 3.463 -11.814 1.00 97.75 80 ASP A N 1
ATOM 594 C CA . ASP A 1 80 ? 9.715 3.774 -10.469 1.00 97.75 80 ASP A CA 1
ATOM 595 C C . ASP A 1 80 ? 10.841 2.814 -10.028 1.00 97.75 80 ASP A C 1
ATOM 597 O O . ASP A 1 80 ? 11.426 2.968 -8.953 1.00 97.75 80 ASP A O 1
ATOM 601 N N . GLY A 1 81 ? 11.175 1.823 -10.862 1.00 97.38 81 GLY A N 1
ATOM 602 C CA . GLY A 1 81 ? 12.222 0.843 -10.602 1.00 97.38 81 GLY A CA 1
ATOM 603 C C . GLY A 1 81 ? 12.070 -0.435 -11.425 1.00 97.38 81 GLY A C 1
ATOM 604 O O . GLY A 1 81 ? 10.970 -0.882 -11.729 1.00 97.38 81 GLY A O 1
ATOM 605 N N . VAL A 1 82 ? 13.200 -1.075 -11.741 1.00 97.75 82 VAL A N 1
ATOM 606 C CA . VAL A 1 82 ? 13.241 -2.307 -12.559 1.00 97.75 82 VAL A CA 1
ATOM 607 C C . VAL A 1 82 ? 13.561 -3.575 -11.761 1.00 97.75 82 VAL A C 1
ATOM 609 O O . VAL A 1 82 ? 13.656 -4.663 -12.321 1.00 97.75 82 VAL A O 1
ATOM 612 N N . THR A 1 83 ? 13.741 -3.456 -10.445 1.00 97.88 83 THR A N 1
ATOM 613 C CA . THR A 1 83 ? 13.976 -4.587 -9.536 1.00 97.88 83 THR A CA 1
ATOM 614 C C . THR A 1 83 ? 13.016 -4.515 -8.359 1.00 97.88 83 THR A C 1
ATOM 616 O O . THR A 1 83 ? 12.586 -3.427 -7.975 1.00 97.88 83 THR A O 1
ATOM 619 N N . GLY A 1 84 ? 12.725 -5.656 -7.727 1.00 95.06 84 GLY A N 1
ATOM 620 C CA . GLY A 1 84 ? 11.880 -5.679 -6.529 1.00 95.06 84 GLY A CA 1
ATOM 621 C C . GLY A 1 84 ? 12.400 -4.758 -5.417 1.00 95.06 84 GLY A C 1
ATOM 622 O O . GLY A 1 84 ? 11.625 -4.034 -4.805 1.00 95.06 84 GLY A O 1
ATOM 623 N N . ALA A 1 85 ? 13.720 -4.701 -5.211 1.00 97.25 85 ALA A N 1
ATOM 624 C CA . ALA A 1 85 ? 14.330 -3.816 -4.216 1.00 97.25 85 ALA A CA 1
ATOM 625 C C . ALA A 1 85 ? 14.147 -2.322 -4.550 1.00 97.25 85 ALA A C 1
ATOM 627 O O . ALA A 1 85 ? 13.861 -1.523 -3.655 1.00 97.25 85 ALA A O 1
ATOM 628 N N . ALA A 1 86 ? 14.282 -1.943 -5.827 1.00 98.00 86 ALA A N 1
ATOM 629 C CA . ALA A 1 86 ? 14.052 -0.569 -6.270 1.00 98.00 86 ALA A CA 1
ATOM 630 C C . ALA A 1 86 ? 12.579 -0.168 -6.102 1.00 98.00 86 ALA A C 1
ATOM 632 O O . ALA A 1 86 ? 12.295 0.894 -5.556 1.00 98.00 86 ALA A O 1
ATOM 633 N N . MET A 1 87 ? 11.658 -1.061 -6.469 1.00 97.81 87 MET A N 1
ATOM 634 C CA . MET A 1 87 ? 10.215 -0.863 -6.312 1.00 97.81 87 MET A CA 1
ATOM 635 C C . MET A 1 87 ? 9.807 -0.670 -4.848 1.00 97.81 87 MET A C 1
ATOM 637 O O . MET A 1 87 ? 9.088 0.276 -4.532 1.00 97.81 87 MET A O 1
ATOM 641 N N . MET A 1 88 ? 10.315 -1.515 -3.943 1.00 96.31 88 MET A N 1
ATOM 642 C CA . MET A 1 88 ? 10.088 -1.368 -2.499 1.00 96.31 88 MET A CA 1
ATOM 643 C C . MET A 1 88 ? 10.623 -0.026 -1.984 1.00 96.31 88 MET A C 1
A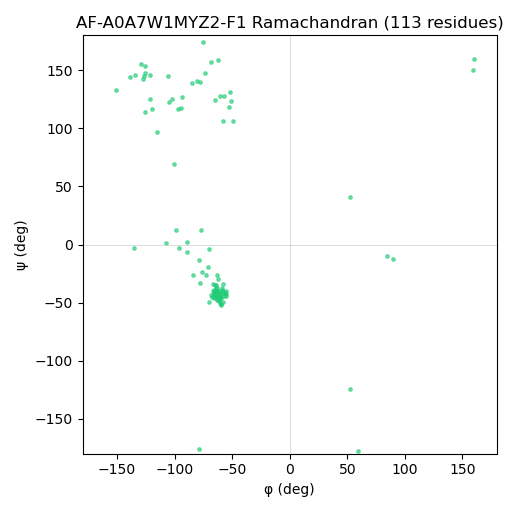TOM 645 O O . MET A 1 88 ? 9.908 0.708 -1.308 1.00 96.31 88 MET A O 1
ATOM 649 N N . THR A 1 89 ? 1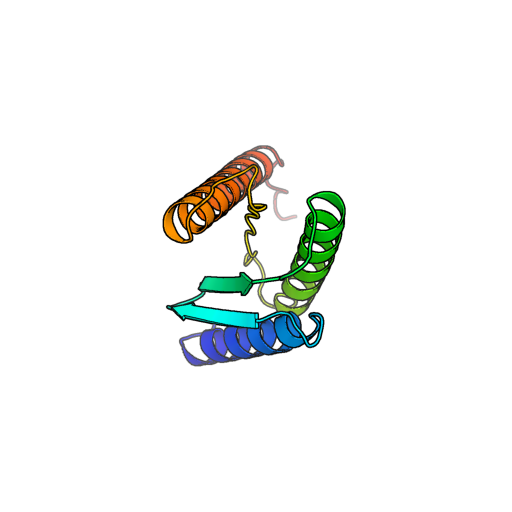1.847 0.340 -2.378 1.00 97.88 89 THR A N 1
ATOM 650 C CA . THR A 1 89 ? 12.465 1.619 -1.988 1.00 97.88 89 THR A CA 1
ATOM 651 C C . THR A 1 89 ? 11.642 2.819 -2.469 1.00 97.88 89 THR A C 1
ATOM 653 O O . THR A 1 89 ? 11.450 3.781 -1.721 1.00 97.88 89 THR A O 1
ATOM 656 N N . ALA A 1 90 ? 11.136 2.772 -3.703 1.00 97.88 90 ALA A N 1
ATOM 657 C CA . ALA A 1 90 ? 10.296 3.821 -4.268 1.00 97.88 90 ALA A CA 1
ATOM 658 C C . ALA A 1 90 ? 8.950 3.936 -3.531 1.00 97.88 90 ALA A C 1
ATOM 660 O O . ALA A 1 90 ? 8.558 5.039 -3.138 1.00 97.88 90 ALA A O 1
ATOM 661 N N . ALA A 1 91 ? 8.283 2.807 -3.266 1.00 96.50 91 ALA A N 1
ATOM 662 C CA . ALA A 1 91 ? 7.019 2.774 -2.533 1.00 96.50 91 ALA A CA 1
ATOM 663 C C . ALA A 1 91 ? 7.174 3.320 -1.101 1.00 96.50 91 ALA A C 1
ATOM 665 O O . ALA A 1 91 ? 6.376 4.157 -0.665 1.00 96.50 91 ALA A O 1
ATOM 666 N N . ASP A 1 92 ? 8.242 2.940 -0.396 1.00 95.31 92 ASP A N 1
ATOM 667 C CA . ASP A 1 92 ? 8.557 3.454 0.942 1.00 95.31 92 ASP A CA 1
ATOM 668 C C . ASP A 1 92 ? 8.856 4.957 0.925 1.00 95.31 92 ASP A C 1
ATOM 670 O O . ASP A 1 92 ? 8.402 5.708 1.798 1.00 95.31 92 ASP A O 1
ATOM 674 N N . GLY A 1 93 ? 9.583 5.424 -0.095 1.00 96.81 93 GLY A N 1
ATOM 675 C CA . GLY A 1 93 ? 9.845 6.842 -0.327 1.00 96.81 93 GLY A CA 1
ATOM 676 C C . GLY A 1 93 ? 8.552 7.647 -0.475 1.00 96.81 93 GLY A C 1
ATOM 677 O O . GLY A 1 93 ? 8.359 8.647 0.233 1.00 96.81 93 GLY A O 1
ATOM 678 N N . ALA A 1 94 ? 7.636 7.168 -1.320 1.00 95.75 94 ALA A N 1
ATOM 679 C CA . ALA A 1 94 ? 6.318 7.763 -1.526 1.00 95.75 94 ALA A CA 1
ATOM 680 C C . ALA A 1 94 ? 5.480 7.762 -0.232 1.00 95.75 94 ALA A C 1
ATOM 682 O O . ALA A 1 94 ? 4.888 8.781 0.140 1.00 95.75 94 ALA A O 1
ATOM 683 N N . GLN A 1 95 ? 5.495 6.658 0.523 1.00 94.06 95 GLN A N 1
ATOM 684 C CA . GLN A 1 95 ? 4.812 6.558 1.814 1.00 94.06 95 GLN A CA 1
ATOM 685 C C . GLN A 1 95 ? 5.362 7.577 2.823 1.00 94.06 95 GLN A C 1
ATOM 687 O O . GLN A 1 95 ? 4.605 8.263 3.523 1.00 94.06 95 GLN A O 1
ATOM 692 N N . ALA A 1 96 ? 6.688 7.694 2.915 1.00 93.00 96 ALA A N 1
ATOM 693 C CA . ALA A 1 96 ? 7.348 8.621 3.823 1.00 93.00 96 ALA A CA 1
ATOM 694 C C . ALA A 1 96 ? 7.032 10.080 3.463 1.00 93.00 96 ALA A C 1
ATOM 696 O O . ALA A 1 96 ? 6.837 10.918 4.352 1.00 93.00 96 ALA A O 1
ATOM 697 N N . GLU A 1 97 ? 6.939 10.399 2.171 1.00 92.88 97 GLU A N 1
ATOM 698 C CA . GLU A 1 97 ? 6.465 11.698 1.710 1.00 92.88 97 GLU A CA 1
ATOM 699 C C . GLU A 1 97 ? 5.009 11.957 2.123 1.00 92.88 97 GLU A C 1
ATOM 701 O O . GLU A 1 97 ? 4.722 13.006 2.713 1.00 92.88 97 GLU A O 1
ATOM 706 N N . ALA A 1 98 ? 4.107 10.995 1.913 1.00 90.56 98 ALA A N 1
ATOM 707 C CA . ALA A 1 98 ? 2.710 11.103 2.329 1.00 90.56 98 ALA A CA 1
ATOM 708 C C . ALA A 1 98 ? 2.582 11.353 3.845 1.00 90.56 98 ALA A C 1
ATOM 710 O O . ALA A 1 98 ? 1.838 12.241 4.282 1.00 90.56 98 ALA A O 1
ATOM 711 N N . LYS A 1 99 ? 3.375 10.647 4.662 1.00 88.25 99 LYS A N 1
ATOM 712 C CA . LYS A 1 99 ? 3.443 10.837 6.121 1.00 88.25 99 LYS A CA 1
ATOM 713 C C . LYS A 1 99 ? 3.913 12.249 6.490 1.00 88.25 99 LYS A C 1
ATOM 715 O O . LYS A 1 99 ? 3.334 12.895 7.371 1.00 88.25 99 LYS A O 1
ATOM 720 N N . ARG A 1 100 ? 4.935 12.767 5.797 1.00 89.88 100 ARG A N 1
ATOM 721 C CA . ARG A 1 100 ? 5.448 14.136 5.993 1.00 89.88 100 ARG A CA 1
ATOM 722 C C . ARG A 1 100 ? 4.415 15.200 5.617 1.00 89.88 100 ARG A C 1
ATOM 724 O O . ARG A 1 100 ? 4.253 16.156 6.381 1.00 89.88 100 ARG A O 1
ATOM 731 N N . ARG A 1 101 ? 3.708 15.044 4.492 1.00 87.69 101 ARG A N 1
ATOM 732 C CA . ARG A 1 101 ? 2.646 15.966 4.043 1.00 87.69 101 ARG A CA 1
ATOM 733 C C . ARG A 1 101 ? 1.504 16.036 5.064 1.00 87.69 101 ARG A C 1
ATOM 735 O O . ARG A 1 101 ? 1.222 17.118 5.577 1.00 87.69 101 ARG A O 1
ATOM 742 N N . ARG A 1 102 ? 0.980 14.885 5.503 1.00 84.69 102 ARG A N 1
ATOM 743 C CA . ARG A 1 102 ? -0.075 14.805 6.534 1.00 84.69 102 ARG A CA 1
ATOM 744 C C . ARG A 1 102 ? 0.318 15.456 7.859 1.00 84.69 102 ARG A C 1
ATOM 746 O O . ARG A 1 102 ? -0.484 16.152 8.479 1.00 84.69 102 ARG A O 1
ATOM 753 N N . ARG A 1 103 ? 1.561 15.259 8.314 1.00 85.31 103 ARG A N 1
ATOM 754 C CA . ARG A 1 103 ? 2.056 15.897 9.547 1.00 85.31 103 ARG A CA 1
ATOM 755 C C . ARG A 1 103 ? 2.093 17.422 9.420 1.00 85.31 103 ARG A C 1
ATOM 757 O O . ARG A 1 103 ? 1.750 18.117 10.375 1.00 85.31 103 ARG A O 1
ATOM 764 N N . LYS A 1 104 ? 2.496 17.944 8.254 1.00 86.19 104 LYS A N 1
ATOM 765 C CA . LYS A 1 104 ? 2.481 19.389 7.975 1.00 86.19 104 LYS A CA 1
ATOM 766 C C . LYS A 1 104 ? 1.051 19.937 7.961 1.00 86.19 104 LYS A C 1
ATOM 768 O O . LYS A 1 104 ? 0.815 20.969 8.578 1.00 86.19 104 LYS A O 1
ATOM 773 N N . GLU A 1 105 ? 0.107 19.244 7.327 1.00 83.75 105 GLU A N 1
ATOM 774 C CA . GLU A 1 105 ? -1.316 19.628 7.290 1.00 83.75 105 GLU A CA 1
ATOM 775 C C . GLU A 1 105 ? -1.941 19.666 8.687 1.00 83.75 105 GLU A C 1
ATOM 777 O O . GLU A 1 105 ? -2.533 20.674 9.067 1.00 83.75 105 GLU A O 1
ATOM 782 N N . ARG A 1 106 ? -1.721 18.626 9.504 1.00 80.38 106 ARG A N 1
ATOM 783 C CA . ARG A 1 106 ? -2.196 18.589 10.899 1.00 80.38 106 ARG A CA 1
ATOM 784 C C . ARG A 1 106 ? -1.668 19.748 11.744 1.00 80.38 106 ARG A C 1
ATOM 786 O O . ARG A 1 106 ? -2.384 20.219 12.615 1.00 80.38 106 ARG A O 1
ATOM 793 N N . ARG A 1 107 ? -0.437 20.210 11.495 1.00 77.50 107 ARG A N 1
ATOM 794 C CA . ARG A 1 107 ? 0.152 21.363 12.197 1.00 77.50 107 ARG A CA 1
ATOM 795 C C . ARG A 1 107 ? -0.404 22.709 11.709 1.00 77.50 107 ARG A C 1
ATOM 797 O O . ARG A 1 107 ? -0.306 23.690 12.435 1.00 77.50 107 ARG A O 1
ATOM 804 N N . ARG A 1 108 ? -0.926 22.771 10.479 1.00 75.12 108 ARG A N 1
ATOM 805 C CA . ARG A 1 108 ? -1.503 23.988 9.880 1.00 75.12 108 ARG A CA 1
ATOM 806 C C . ARG A 1 108 ? -2.961 24.210 10.266 1.00 75.12 108 ARG A C 1
ATOM 808 O O . ARG A 1 108 ? -3.405 25.352 10.252 1.00 75.12 108 ARG A O 1
ATOM 815 N N . LEU A 1 109 ? -3.698 23.149 10.588 1.00 60.84 109 LEU A N 1
ATOM 816 C CA . LEU A 1 109 ? -5.042 23.287 11.137 1.00 60.84 109 LEU A CA 1
ATOM 817 C C . LEU A 1 109 ? -4.932 23.965 12.513 1.00 60.84 109 LEU A C 1
ATOM 819 O O . LEU A 1 109 ? -4.185 23.457 13.353 1.00 60.84 109 LEU A O 1
ATOM 823 N N . PRO A 1 110 ? -5.627 25.093 12.764 1.00 53.03 110 PRO A N 1
ATOM 824 C CA . PRO A 1 110 ? -5.683 25.649 14.104 1.00 53.03 110 PRO A CA 1
ATOM 825 C C . PRO A 1 110 ? -6.242 24.561 15.014 1.00 53.03 110 PRO A C 1
ATOM 827 O O . PRO A 1 110 ? -7.272 23.958 14.700 1.00 53.03 110 PRO A O 1
ATOM 830 N N . THR A 1 111 ? -5.539 24.273 16.108 1.00 55.09 111 THR A N 1
ATOM 831 C CA . THR A 1 111 ? -6.055 23.440 17.190 1.00 55.09 111 THR A CA 1
ATOM 832 C C . THR A 1 111 ? -7.428 24.005 17.523 1.00 55.09 111 THR A C 1
ATOM 834 O O . THR A 1 111 ? -7.510 25.118 18.037 1.00 55.09 111 THR A O 1
ATOM 837 N N . ARG A 1 112 ? -8.515 23.318 17.147 1.00 50.00 112 ARG A N 1
ATOM 838 C CA . ARG A 1 112 ? -9.845 23.703 17.614 1.00 50.00 112 ARG A CA 1
ATOM 839 C C . ARG A 1 112 ? -9.750 23.636 19.130 1.00 50.00 112 ARG A C 1
ATOM 841 O O . ARG A 1 112 ? -9.605 22.547 19.681 1.00 50.00 112 ARG A O 1
ATOM 848 N N . ALA A 1 113 ? -9.705 24.808 19.759 1.00 43.94 113 ALA A N 1
ATOM 849 C CA . ALA A 1 113 ? -9.846 24.936 21.190 1.00 43.94 113 ALA A CA 1
ATOM 850 C C . ALA A 1 113 ? -11.115 24.169 21.553 1.00 43.94 113 ALA A C 1
ATOM 852 O O . ALA A 1 113 ? -12.165 24.388 20.943 1.00 43.94 113 ALA A O 1
ATOM 853 N N . ALA A 1 114 ? -10.968 23.204 22.456 1.00 41.75 114 ALA A N 1
ATOM 854 C CA . ALA A 1 114 ? -12.100 22.581 23.105 1.00 41.75 114 ALA A CA 1
ATOM 855 C C . ALA A 1 114 ? -12.961 23.712 23.685 1.00 41.75 114 ALA A C 1
ATOM 857 O O . ALA A 1 114 ? -12.457 24.523 24.464 1.00 41.75 114 ALA A O 1
ATOM 858 N N . ALA A 1 115 ? -14.198 23.802 23.204 1.00 36.31 115 ALA A N 1
ATOM 859 C CA . ALA A 1 115 ? -15.272 24.525 23.862 1.00 36.31 115 ALA A CA 1
ATOM 860 C C . ALA A 1 115 ? -16.011 23.533 24.760 1.00 36.31 115 ALA A C 1
ATOM 862 O O . ALA A 1 115 ? -16.135 22.361 24.327 1.00 36.31 115 ALA A O 1
#

Foldseek 3Di:
DQPPVNQVQLLVQLVVLLVVDDPPWDWDAPDDSDIDIRDPPAAPVNQVVSVVSSQVSNVVSCVVVPPDHAFWFAFGPPPQHDDPVSRVVRRVVRRVVRVVVVVVVVVPPPPPPDD